Protein AF-A0A183KU69-F1 (afdb_monomer_lite)

InterPro domains:
  IPR001303 Class II aldolase/adducin N-terminal [PF00596] (60-163)
  IPR001303 Class II aldolase/adducin N-terminal [SM01007] (59-170)
  IPR036409 Class II aldolase/adducin N-terminal domain superfamily [G3DSA:3.40.225.10] (47-167)
  IPR036409 Class II aldolase/adducin N-terminal domain superfamily [SSF53639] (56-164)
  IPR051017 Aldolase class II Adducin subfamily [PTHR10672] (10-163)

Secondary structure (DSSP, 8-state):
---------HHHHHHHHHHHHH----TTGGGS------S----HHHHHTS-HHHHHHHHHHHHHHHHHHHTT---TTT-EEEEE-SS-TTEEEEPPTT--GGG--TTTPEEEETTS-EEE-TT------HHHHHHHHHHHHH-TT--EEEE---HHHHHHHTS--TT---

Organism: NCBI:txid6186

Foldseek 3Di:
DDDDDDCPDVVNVVVVVVVVVPPCVDPPVCVVDDPQQAQEPCDDPNVVVDDVQLSVVLSVVLVVLVVCVVVVQADQQPWKKWFAGPVDRQKIWMAFGPDRSSNRHSQQIFIAGLQLHTPGRGPDPGGHDNVSSVVVSVCCVVDVVDGMDTGTDDPVVVVVVPDPDVDDDD

Sequence (170 aa):
MSGNHKQGGALQQLSSLLGQTMRLENVADLKGGLPTIPINDLRGEEAAAYPREDCVLRRSLAALYRLIDMRGWTHSIYNHISARCTTNPNHFLINPFGLLYHEIQASSLVKIDANGNIVDQGSSVLGVNKAGWTLHSALHSARKDINCIIHVHLADVIAVSCLNLYSILF

Structure (mmCIF, N/CA/C/O backbone):
data_AF-A0A183KU69-F1
#
_entry.id   AF-A0A183KU69-F1
#
loop_
_atom_site.group_PDB
_atom_site.id
_atom_site.type_symbol
_atom_site.label_atom_id
_atom_site.label_alt_id
_atom_site.label_comp_id
_atom_site.label_asym_id
_atom_site.label_entity_id
_atom_site.label_seq_id
_atom_site.pdbx_PDB_ins_code
_atom_site.Cartn_x
_atom_site.Cartn_y
_atom_site.Cartn_z
_atom_site.occupancy
_atom_site.B_iso_or_equiv
_atom_site.auth_seq_id
_atom_site.auth_comp_id
_atom_site.auth_asym_id
_atom_site.auth_atom_id
_atom_site.pdbx_PDB_model_num
ATOM 1 N N . MET A 1 1 ? 72.209 10.110 14.205 1.00 39.91 1 MET A N 1
ATOM 2 C CA . MET A 1 1 ? 71.455 10.530 12.999 1.00 39.91 1 MET A CA 1
ATOM 3 C C . MET A 1 1 ? 71.075 9.245 12.281 1.00 39.91 1 MET A C 1
ATOM 5 O O . MET A 1 1 ? 71.977 8.470 12.037 1.00 39.91 1 MET A O 1
ATOM 9 N N . SER A 1 2 ? 69.840 8.845 12.013 1.00 36.38 2 SER A N 1
ATOM 10 C CA . SER A 1 2 ? 68.551 9.508 11.801 1.00 36.38 2 SER A CA 1
ATOM 11 C C . SER A 1 2 ? 67.494 8.408 12.063 1.00 36.38 2 SER A C 1
ATOM 13 O O . SER A 1 2 ? 67.747 7.254 11.736 1.00 36.38 2 SER A O 1
ATOM 15 N N . GLY A 1 3 ? 66.401 8.613 12.796 1.00 35.12 3 GLY A N 1
ATOM 16 C CA . GLY A 1 3 ? 65.279 9.446 12.367 1.00 35.12 3 GLY A CA 1
ATOM 17 C C . GLY A 1 3 ? 64.238 8.579 11.644 1.00 35.12 3 GLY A C 1
ATOM 18 O O . GLY A 1 3 ? 64.309 8.374 10.441 1.00 35.12 3 GLY A O 1
ATOM 19 N N . ASN A 1 4 ? 63.313 8.034 12.430 1.00 43.47 4 ASN A N 1
ATOM 20 C CA . ASN A 1 4 ? 62.168 7.200 12.068 1.00 43.47 4 ASN A CA 1
ATOM 21 C C . ASN A 1 4 ? 61.165 7.954 11.166 1.00 43.47 4 ASN A C 1
ATOM 23 O O . ASN A 1 4 ? 60.721 9.028 11.552 1.00 43.47 4 ASN A O 1
ATOM 27 N N . HIS A 1 5 ? 60.741 7.380 10.035 1.00 40.41 5 HIS A N 1
ATOM 28 C CA . HIS A 1 5 ? 59.493 7.768 9.357 1.00 40.41 5 HIS A CA 1
ATOM 29 C C . HIS A 1 5 ? 58.921 6.588 8.559 1.00 40.41 5 HIS A C 1
ATOM 31 O O . HIS A 1 5 ? 59.118 6.457 7.353 1.00 40.41 5 HIS A O 1
ATOM 37 N N . LYS A 1 6 ? 58.163 5.716 9.233 1.00 47.84 6 LYS A N 1
ATOM 38 C CA . LYS A 1 6 ? 57.182 4.868 8.548 1.00 47.84 6 LYS A CA 1
ATOM 39 C C . LYS A 1 6 ? 55.960 5.733 8.239 1.00 47.84 6 LYS A C 1
ATOM 41 O O . LYS A 1 6 ? 55.139 5.976 9.119 1.00 47.84 6 LYS A O 1
ATOM 46 N N . GLN A 1 7 ? 55.854 6.223 7.004 1.00 49.66 7 GLN A N 1
ATOM 47 C CA . GLN A 1 7 ? 54.590 6.736 6.475 1.00 49.66 7 GLN A CA 1
ATOM 48 C C . GLN A 1 7 ? 53.617 5.555 6.335 1.00 49.66 7 GLN A C 1
ATOM 50 O O . GLN A 1 7 ? 53.594 4.866 5.320 1.00 49.66 7 GLN A O 1
ATOM 55 N N . GLY A 1 8 ? 52.849 5.280 7.389 1.00 52.94 8 GLY A N 1
ATOM 56 C CA . GLY A 1 8 ? 51.667 4.428 7.304 1.00 52.94 8 GLY A CA 1
ATOM 57 C C . GLY A 1 8 ? 50.573 5.217 6.598 1.00 52.94 8 GLY A C 1
ATOM 58 O O . GLY A 1 8 ? 49.980 6.111 7.195 1.00 52.94 8 GLY A O 1
ATOM 59 N N . GLY A 1 9 ? 50.371 4.952 5.308 1.00 69.31 9 GLY A N 1
ATOM 60 C CA . GLY A 1 9 ? 49.400 5.674 4.489 1.00 69.31 9 GLY A CA 1
ATOM 61 C C . GLY A 1 9 ? 47.970 5.498 5.004 1.00 69.31 9 GLY A C 1
ATOM 62 O O . GLY A 1 9 ? 47.621 4.453 5.553 1.00 69.31 9 GLY A O 1
ATOM 63 N N . ALA A 1 10 ? 47.120 6.500 4.770 1.00 69.62 10 ALA A N 1
ATOM 64 C CA . ALA A 1 10 ? 45.702 6.498 5.144 1.00 69.62 10 ALA A CA 1
ATOM 65 C C . ALA A 1 10 ? 44.949 5.228 4.690 1.00 69.62 10 ALA A C 1
ATOM 67 O O . ALA A 1 10 ? 44.026 4.779 5.359 1.00 69.62 10 ALA A O 1
ATOM 68 N N . LEU A 1 11 ? 45.386 4.587 3.601 1.00 57.75 11 LEU A N 1
ATOM 69 C CA . LEU A 1 11 ? 44.856 3.305 3.123 1.00 57.75 11 LEU A CA 1
ATOM 70 C C . LEU A 1 11 ? 45.121 2.132 4.072 1.00 57.75 11 LEU A C 1
ATOM 72 O O . LEU A 1 11 ? 44.307 1.222 4.165 1.00 57.75 11 LEU A O 1
ATOM 76 N N . GLN A 1 12 ? 46.236 2.148 4.796 1.00 65.75 12 GLN A N 1
ATOM 77 C CA . GLN A 1 12 ? 46.563 1.121 5.780 1.00 65.75 12 GLN A CA 1
ATOM 78 C C . GLN A 1 12 ? 45.741 1.320 7.057 1.00 65.75 12 GLN A C 1
ATOM 80 O O . GLN A 1 12 ? 45.286 0.344 7.646 1.00 65.75 12 GLN A O 1
ATOM 85 N N . GLN A 1 13 ? 45.457 2.579 7.412 1.00 67.62 13 GLN A N 1
ATOM 86 C CA . GLN A 1 13 ? 44.505 2.917 8.471 1.00 67.62 13 GLN A CA 1
ATOM 87 C C . GLN A 1 13 ? 43.070 2.530 8.084 1.00 67.62 13 GLN A C 1
ATOM 89 O O . GLN A 1 13 ? 42.395 1.880 8.876 1.00 67.62 13 GLN A O 1
ATOM 94 N N . LEU A 1 14 ? 42.629 2.819 6.855 1.00 64.56 14 LEU A N 1
ATOM 95 C CA . LEU A 1 14 ? 41.319 2.400 6.339 1.00 64.56 14 LEU A CA 1
ATOM 96 C C . LEU A 1 14 ? 41.198 0.876 6.242 1.00 64.56 14 LEU A C 1
ATOM 98 O O . LEU A 1 14 ? 40.176 0.327 6.628 1.00 64.56 14 LEU A O 1
ATOM 102 N N . SER A 1 15 ? 42.249 0.182 5.799 1.00 63.59 15 SER A N 1
ATOM 103 C CA . SER A 1 15 ? 42.305 -1.283 5.776 1.00 63.59 15 SER A CA 1
ATOM 104 C C . SER A 1 15 ? 42.253 -1.876 7.185 1.00 63.59 15 SER A C 1
ATOM 106 O O . SER A 1 15 ? 41.549 -2.855 7.407 1.00 63.59 15 SER A O 1
ATOM 108 N N . SER A 1 16 ? 42.906 -1.255 8.174 1.00 63.41 16 SER A N 1
ATOM 109 C CA . SER A 1 16 ? 42.770 -1.672 9.575 1.00 63.41 16 SER A CA 1
ATOM 110 C C . SER A 1 16 ? 41.381 -1.383 10.155 1.00 63.41 16 SER A C 1
ATOM 112 O O . SER A 1 16 ? 40.866 -2.204 10.910 1.00 63.41 16 SER A O 1
ATOM 114 N N . LEU A 1 17 ? 40.742 -0.279 9.749 1.00 64.75 17 LEU A N 1
ATOM 115 C CA . LEU A 1 17 ? 39.378 0.077 10.150 1.00 64.75 17 LEU A CA 1
ATOM 116 C C . LEU A 1 17 ? 38.366 -0.926 9.575 1.00 64.75 17 LEU A C 1
ATOM 118 O O . LEU A 1 17 ? 37.559 -1.494 10.306 1.00 64.75 17 LEU A O 1
ATOM 122 N N . LEU A 1 18 ? 38.475 -1.210 8.274 1.00 61.56 18 LEU A N 1
ATOM 123 C CA . LEU A 1 18 ? 37.657 -2.187 7.552 1.00 61.56 18 LEU A CA 1
ATOM 124 C C . LEU A 1 18 ? 37.943 -3.622 8.016 1.00 61.56 18 LEU A C 1
ATOM 126 O O . LEU A 1 18 ? 37.029 -4.431 8.139 1.00 61.56 18 LEU A O 1
ATOM 130 N N . GLY A 1 19 ? 39.199 -3.929 8.347 1.00 49.75 19 GLY A N 1
ATOM 131 C CA . GLY A 1 19 ? 39.626 -5.213 8.898 1.00 49.75 19 GLY A CA 1
ATOM 132 C C . GLY A 1 19 ? 39.066 -5.472 10.296 1.00 49.75 19 GLY A C 1
ATOM 133 O O . GLY A 1 19 ? 38.672 -6.597 10.588 1.00 49.75 19 GLY A O 1
ATOM 134 N N . GLN A 1 20 ? 38.939 -4.437 11.134 1.00 50.72 20 GLN A N 1
ATOM 135 C CA . GLN A 1 20 ? 38.184 -4.519 12.390 1.00 50.72 20 GLN A CA 1
ATOM 136 C C . GLN A 1 20 ? 36.678 -4.677 12.151 1.00 50.72 20 GLN A C 1
ATOM 138 O O . GLN A 1 20 ? 36.015 -5.351 12.933 1.00 50.72 20 GLN A O 1
ATOM 143 N N . THR A 1 21 ? 36.145 -4.134 11.051 1.00 47.81 21 THR A N 1
ATOM 144 C CA . THR A 1 21 ? 34.727 -4.311 10.686 1.00 47.81 21 THR A CA 1
ATOM 145 C C . THR A 1 21 ? 34.424 -5.729 10.172 1.00 47.81 21 THR A C 1
ATOM 147 O O . THR A 1 21 ? 33.280 -6.166 10.216 1.00 47.81 21 THR A O 1
ATOM 150 N N . MET A 1 22 ? 35.441 -6.469 9.711 1.00 42.00 22 MET A N 1
ATOM 151 C CA . MET A 1 22 ? 35.297 -7.791 9.078 1.00 42.00 22 MET A CA 1
ATOM 152 C C . MET A 1 22 ? 35.777 -8.964 9.949 1.00 42.00 22 MET A C 1
ATOM 154 O O . MET A 1 22 ? 35.585 -10.122 9.575 1.00 42.00 22 MET A O 1
ATOM 158 N N . ARG A 1 23 ? 36.372 -8.710 11.122 1.00 42.62 23 ARG A N 1
ATOM 159 C CA . ARG A 1 23 ? 36.778 -9.760 12.072 1.00 42.62 23 ARG A CA 1
ATOM 160 C C . ARG A 1 23 ? 35.618 -10.135 13.004 1.00 42.62 23 ARG A C 1
ATOM 162 O O . ARG A 1 23 ? 35.640 -9.897 14.207 1.00 42.62 23 ARG A O 1
ATOM 169 N N . LEU A 1 24 ? 34.583 -10.730 12.416 1.00 45.16 24 LEU A N 1
ATOM 170 C CA . LEU A 1 24 ? 33.502 -11.419 13.125 1.00 45.16 24 LEU A CA 1
ATOM 171 C C . LEU A 1 24 ? 34.035 -12.742 13.697 1.00 45.16 24 LEU A C 1
ATOM 173 O O . LEU A 1 24 ? 33.795 -13.809 13.140 1.00 45.16 24 LEU A O 1
ATOM 177 N N . GLU A 1 25 ? 34.786 -12.683 14.798 1.00 41.56 25 GLU A N 1
ATOM 178 C CA . GLU A 1 25 ? 35.296 -13.896 15.461 1.00 41.56 25 GLU A CA 1
ATOM 179 C C . GLU A 1 25 ? 34.288 -14.554 16.419 1.00 41.56 25 GLU A C 1
ATOM 181 O O . GLU A 1 25 ? 34.614 -15.585 16.989 1.00 41.56 25 GLU A O 1
ATOM 186 N N . ASN A 1 26 ? 33.046 -14.064 16.556 1.00 40.62 26 ASN A N 1
ATOM 187 C CA . ASN A 1 26 ? 31.999 -14.792 17.288 1.00 40.62 26 ASN A CA 1
ATOM 188 C C . ASN A 1 26 ? 30.575 -14.440 16.825 1.00 40.62 26 ASN A C 1
ATOM 190 O O . ASN A 1 26 ? 30.003 -13.421 17.199 1.00 40.62 26 ASN A O 1
ATOM 194 N N . VAL A 1 27 ? 29.951 -15.354 16.075 1.00 48.44 27 VAL A N 1
ATOM 195 C CA . VAL A 1 27 ? 28.531 -15.291 15.659 1.00 48.44 27 VAL A CA 1
ATOM 196 C C . VAL A 1 27 ? 27.569 -15.309 16.869 1.00 48.44 27 VAL A C 1
ATOM 198 O O . VAL A 1 27 ? 26.403 -14.941 16.750 1.00 48.44 27 VAL A O 1
ATOM 201 N N . ALA A 1 28 ? 28.049 -15.699 18.055 1.00 45.59 28 ALA A N 1
ATOM 202 C CA . ALA A 1 28 ? 27.259 -15.775 19.283 1.00 45.59 28 ALA A CA 1
ATOM 203 C C . ALA A 1 28 ? 26.972 -14.410 19.947 1.00 45.59 28 ALA A C 1
ATOM 205 O O . ALA A 1 28 ? 25.933 -14.280 20.599 1.00 45.59 28 ALA A O 1
ATOM 206 N N . ASP A 1 29 ? 27.823 -13.395 19.744 1.00 43.16 29 ASP A N 1
ATOM 207 C CA . ASP A 1 29 ? 27.702 -12.075 20.397 1.00 43.16 29 ASP A CA 1
ATOM 208 C C . ASP A 1 29 ? 26.784 -11.088 19.648 1.00 43.16 29 ASP A C 1
ATOM 210 O O . ASP A 1 29 ? 26.384 -10.063 20.196 1.00 43.16 29 ASP A O 1
ATOM 214 N N . LEU A 1 30 ? 26.327 -11.432 18.436 1.00 49.03 30 LEU A N 1
ATOM 215 C CA . LEU A 1 30 ? 25.280 -10.692 17.709 1.00 49.03 30 LEU A CA 1
ATOM 216 C C . LEU A 1 30 ? 23.868 -10.875 18.305 1.00 49.03 30 LEU A C 1
ATOM 218 O O . LEU A 1 30 ? 22.896 -10.318 17.796 1.00 49.03 30 LEU A O 1
ATOM 222 N N . LYS A 1 31 ? 23.727 -11.644 19.394 1.00 41.97 31 LYS A N 1
ATOM 223 C CA . LYS A 1 31 ? 22.455 -11.822 20.117 1.00 41.97 31 LYS A CA 1
ATOM 224 C C . LYS A 1 31 ? 21.967 -10.561 20.846 1.00 41.97 31 LYS A C 1
ATOM 226 O O . LYS A 1 31 ? 20.811 -10.535 21.265 1.00 41.97 31 LYS A O 1
ATOM 231 N N . GLY A 1 32 ? 22.785 -9.512 20.951 1.00 43.59 32 GLY A N 1
ATOM 232 C CA . GLY A 1 32 ? 22.329 -8.147 21.241 1.00 43.59 32 GLY A CA 1
ATOM 233 C C . GLY A 1 32 ? 21.788 -7.498 19.967 1.00 43.59 32 GLY A C 1
ATOM 234 O O . GLY A 1 32 ? 22.491 -6.725 19.325 1.00 43.59 32 GLY A O 1
ATOM 235 N N . GLY A 1 33 ? 20.588 -7.915 19.556 1.00 51.19 33 GLY A N 1
ATOM 236 C CA . GLY A 1 33 ? 20.058 -7.704 18.208 1.00 51.19 33 GLY A CA 1
ATOM 237 C C . GLY A 1 33 ? 19.987 -6.241 17.768 1.00 51.19 33 GLY A C 1
ATOM 238 O O . GLY A 1 33 ? 19.599 -5.365 18.540 1.00 51.19 33 GLY A O 1
ATOM 239 N N . LEU A 1 34 ? 20.291 -5.993 16.487 1.00 52.69 34 LEU A N 1
ATOM 240 C CA . LEU A 1 34 ? 19.836 -4.777 15.809 1.00 52.69 34 LEU A CA 1
ATOM 241 C C . LEU A 1 34 ? 18.344 -4.561 16.124 1.00 52.69 34 LEU A C 1
ATOM 243 O O . LEU A 1 34 ? 17.602 -5.549 16.168 1.00 52.69 34 LEU A O 1
ATOM 247 N N . PRO A 1 35 ? 17.884 -3.311 16.315 1.00 67.06 35 PRO A N 1
ATOM 248 C CA . PRO A 1 35 ? 16.473 -3.036 16.546 1.00 67.06 35 PRO A CA 1
ATOM 249 C C . PRO A 1 35 ? 15.647 -3.630 15.402 1.00 67.06 35 PRO A C 1
ATOM 251 O O . PRO A 1 35 ? 15.683 -3.166 14.263 1.00 67.06 35 PRO A O 1
ATOM 254 N N . THR A 1 36 ? 14.926 -4.710 15.694 1.00 79.81 36 THR A N 1
ATOM 255 C CA . THR A 1 36 ? 14.056 -5.362 14.721 1.00 79.81 36 THR A CA 1
ATOM 256 C C . THR A 1 36 ? 12.832 -4.487 14.506 1.00 79.81 36 THR A C 1
ATOM 258 O O . THR A 1 36 ? 12.098 -4.223 15.457 1.00 79.81 36 THR A O 1
ATOM 261 N N . ILE A 1 37 ? 12.593 -4.067 13.265 1.00 90.12 37 ILE A N 1
ATOM 262 C CA . ILE A 1 37 ? 11.410 -3.288 12.891 1.00 90.12 37 ILE A CA 1
ATOM 263 C C . ILE A 1 37 ? 10.206 -4.243 12.811 1.00 90.12 37 ILE A C 1
ATOM 265 O O . ILE A 1 37 ? 10.181 -5.101 11.916 1.00 90.12 37 ILE A O 1
ATOM 269 N N . PRO A 1 38 ? 9.219 -4.146 13.724 1.00 93.88 38 PRO A N 1
ATOM 270 C CA . PRO A 1 38 ? 8.088 -5.064 13.751 1.00 93.88 38 PRO A CA 1
ATOM 271 C C . PRO A 1 38 ? 7.180 -4.867 12.533 1.00 93.88 38 PRO A C 1
ATOM 273 O O . PRO A 1 38 ? 6.766 -3.759 12.226 1.00 93.88 38 PRO A O 1
ATOM 276 N N . ILE A 1 39 ? 6.802 -5.962 11.869 1.00 95.56 39 ILE A N 1
ATOM 277 C CA . ILE A 1 39 ? 5.819 -5.919 10.770 1.00 95.56 39 ILE A CA 1
ATOM 278 C C . ILE A 1 39 ? 4.427 -5.563 11.317 1.00 95.56 39 ILE A C 1
ATOM 280 O O . ILE A 1 39 ? 3.696 -4.767 10.734 1.00 95.56 39 ILE A O 1
ATOM 284 N N . ASN A 1 40 ? 4.056 -6.181 12.444 1.00 95.19 40 ASN A N 1
ATOM 285 C CA . ASN A 1 40 ? 2.788 -5.966 13.135 1.00 95.19 40 ASN A CA 1
ATOM 286 C C . ASN A 1 40 ? 3.030 -5.262 14.473 1.00 95.19 40 ASN A C 1
ATOM 288 O O . ASN A 1 40 ? 3.280 -5.900 15.503 1.00 95.19 40 ASN A O 1
ATOM 292 N N . ASP A 1 41 ? 2.943 -3.945 14.426 1.00 94.81 41 ASP A N 1
ATOM 293 C CA . ASP A 1 41 ? 3.105 -3.028 15.547 1.00 94.81 41 ASP A CA 1
ATOM 294 C C . ASP A 1 41 ? 1.768 -2.497 16.092 1.00 94.81 41 ASP A C 1
ATOM 296 O O . ASP A 1 41 ? 1.727 -1.963 17.193 1.00 94.81 41 ASP A O 1
ATOM 300 N N . LEU A 1 42 ? 0.654 -2.741 15.390 1.00 93.31 42 LEU A N 1
ATOM 301 C CA . LEU A 1 42 ? -0.695 -2.411 15.857 1.00 93.31 42 LEU A CA 1
ATOM 302 C C . LEU A 1 42 ? -1.107 -3.298 17.041 1.00 93.31 42 LEU A C 1
ATOM 304 O O . LEU A 1 42 ? -1.562 -4.438 16.853 1.00 93.31 42 LEU A O 1
ATOM 308 N N . ARG A 1 43 ? -0.986 -2.761 18.257 1.00 87.25 43 ARG A N 1
ATOM 309 C CA . ARG A 1 43 ? -1.390 -3.368 19.538 1.00 87.25 43 ARG A CA 1
ATOM 310 C C . ARG A 1 43 ? -2.231 -2.359 20.329 1.00 87.25 43 ARG A C 1
ATOM 312 O O . ARG A 1 43 ? -2.312 -1.214 19.925 1.00 87.25 43 ARG A O 1
ATOM 319 N N . GLY A 1 44 ? -2.887 -2.798 21.406 1.00 87.75 44 GLY A N 1
ATOM 320 C CA . GLY A 1 44 ? -3.538 -1.903 22.376 1.00 87.75 44 GLY A CA 1
ATOM 321 C C . GLY A 1 44 ? -4.365 -0.764 21.763 1.00 87.75 44 GLY A C 1
ATOM 322 O O . GLY A 1 44 ? -5.287 -1.012 20.983 1.00 87.75 44 GLY A O 1
ATOM 323 N N . GLU A 1 45 ? -4.019 0.468 22.140 1.00 80.00 45 GLU A N 1
ATOM 324 C CA . GLU A 1 45 ? -4.697 1.701 21.725 1.00 80.00 45 GLU A CA 1
ATOM 325 C C . GLU A 1 45 ? -4.509 2.000 20.231 1.00 80.00 45 GLU A C 1
ATOM 327 O O . GLU A 1 45 ? -5.464 2.396 19.563 1.00 80.00 45 GLU A O 1
ATOM 332 N N . GLU A 1 46 ? -3.332 1.725 19.659 1.00 81.19 46 GLU A N 1
ATOM 333 C CA . GLU A 1 46 ? -3.061 1.935 18.232 1.00 81.19 46 GLU A CA 1
ATOM 334 C C . GLU A 1 46 ? -3.922 1.028 17.349 1.00 81.19 46 GLU A C 1
ATOM 336 O O . GLU A 1 46 ? -4.395 1.433 16.289 1.00 81.19 46 GLU A O 1
ATOM 341 N N . ALA A 1 47 ? -4.161 -0.212 17.785 1.00 83.69 47 ALA A N 1
ATOM 342 C CA . ALA A 1 47 ? -5.091 -1.106 17.102 1.00 83.69 47 ALA A CA 1
ATOM 343 C C . ALA A 1 47 ? -6.553 -0.661 17.276 1.00 83.69 47 ALA A C 1
ATOM 345 O O . ALA A 1 47 ? -7.356 -0.856 16.366 1.00 83.69 47 ALA A O 1
ATOM 346 N N . ALA A 1 48 ? -6.902 -0.068 18.422 1.00 88.12 48 ALA A N 1
ATOM 347 C CA . ALA A 1 48 ? -8.248 0.441 18.685 1.00 88.12 48 ALA A CA 1
ATOM 348 C C . ALA A 1 48 ? -8.596 1.682 17.839 1.00 88.12 48 ALA A C 1
ATOM 350 O O . ALA A 1 48 ? -9.775 1.964 17.636 1.00 88.12 48 ALA A O 1
ATOM 351 N N . ALA A 1 49 ? -7.591 2.382 17.298 1.00 87.88 49 ALA A N 1
ATOM 352 C CA . ALA A 1 49 ? -7.776 3.523 16.401 1.00 87.88 49 ALA A CA 1
ATOM 353 C C . ALA A 1 49 ? -8.365 3.148 15.026 1.00 87.88 49 ALA A C 1
ATOM 355 O O . ALA A 1 49 ? -8.831 4.025 14.297 1.00 87.88 49 ALA A O 1
ATOM 356 N N . TYR A 1 50 ? -8.363 1.861 14.657 1.00 91.12 50 TYR A N 1
ATOM 357 C CA . TYR A 1 50 ? -8.839 1.393 13.356 1.00 91.12 50 TYR A CA 1
ATOM 358 C C . TYR A 1 50 ? -9.946 0.341 13.488 1.00 91.12 50 TYR A C 1
ATOM 360 O O . TYR A 1 50 ? -9.911 -0.488 14.401 1.00 91.12 50 TYR A O 1
ATOM 368 N N . PRO A 1 51 ? -10.882 0.273 12.522 1.00 93.31 51 PRO A N 1
ATOM 369 C CA . PRO A 1 51 ? -11.765 -0.876 12.381 1.00 93.31 51 PRO A CA 1
ATOM 370 C C . PRO A 1 51 ? -10.971 -2.184 12.293 1.00 93.31 51 PRO A C 1
ATOM 372 O O . PRO A 1 51 ? -9.846 -2.227 11.783 1.00 93.31 51 PRO A O 1
ATOM 375 N N . ARG A 1 52 ? -11.561 -3.281 12.774 1.00 94.06 52 ARG A N 1
ATOM 376 C CA . ARG A 1 52 ? -10.875 -4.579 12.859 1.00 94.06 52 ARG A CA 1
ATOM 377 C C . ARG A 1 52 ? -10.378 -5.047 11.491 1.00 94.06 52 ARG A C 1
ATOM 379 O O . ARG A 1 52 ? -9.258 -5.538 11.375 1.00 94.06 52 ARG A O 1
ATOM 386 N N . GLU A 1 53 ? -11.203 -4.894 10.468 1.00 95.12 53 GLU A N 1
ATOM 387 C CA . GLU A 1 53 ? -10.896 -5.237 9.085 1.00 95.12 53 GLU A CA 1
ATOM 388 C C . GLU A 1 53 ? -9.754 -4.389 8.499 1.00 95.12 53 GLU A C 1
ATOM 390 O O . GLU A 1 53 ? -8.874 -4.937 7.834 1.00 95.12 53 GLU A O 1
ATOM 395 N N . ASP A 1 54 ? -9.683 -3.099 8.837 1.00 95.38 54 ASP A N 1
ATOM 396 C CA . ASP A 1 54 ? -8.571 -2.225 8.454 1.00 95.38 54 ASP A CA 1
ATOM 397 C C . ASP A 1 54 ? -7.271 -2.652 9.152 1.00 95.38 54 ASP A C 1
ATOM 399 O O . ASP A 1 54 ? -6.221 -2.713 8.514 1.00 95.38 54 ASP A O 1
ATOM 403 N N . CYS A 1 55 ? -7.329 -3.015 10.439 1.00 96.31 55 CYS A N 1
ATOM 404 C CA . CYS A 1 55 ? -6.188 -3.585 11.160 1.00 96.31 55 CYS A CA 1
ATOM 405 C C . CYS A 1 55 ? -5.660 -4.859 10.486 1.00 96.31 55 CYS A C 1
ATOM 407 O O . CYS A 1 55 ? -4.449 -5.037 10.350 1.00 96.31 55 CYS A O 1
ATOM 40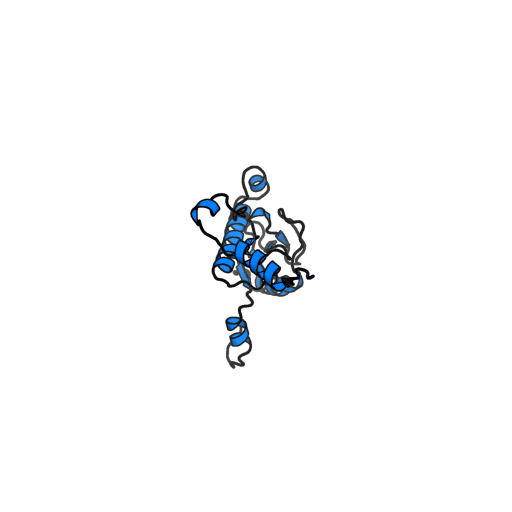9 N N . VAL A 1 56 ? -6.556 -5.766 10.082 1.00 96.62 56 VAL A N 1
ATOM 410 C CA . VAL A 1 56 ? -6.175 -6.996 9.371 1.00 96.62 56 VAL A CA 1
ATOM 411 C C . VAL A 1 56 ? -5.512 -6.650 8.041 1.00 96.62 56 VAL A C 1
ATOM 413 O O . VAL A 1 56 ? -4.424 -7.153 7.767 1.00 96.62 56 VAL A O 1
ATOM 416 N N . LEU A 1 57 ? -6.102 -5.741 7.261 1.00 97.94 57 LEU A N 1
ATOM 417 C CA . LEU A 1 57 ? -5.556 -5.334 5.970 1.00 97.94 57 LEU A CA 1
ATOM 418 C C . LEU A 1 57 ? -4.178 -4.670 6.105 1.00 97.94 57 LEU A C 1
ATOM 420 O O . LEU A 1 57 ? -3.259 -5.032 5.374 1.00 97.94 57 LEU A O 1
ATOM 424 N N . ARG A 1 58 ? -4.004 -3.763 7.076 1.00 98.12 58 ARG A N 1
ATOM 425 C CA . ARG A 1 58 ? -2.719 -3.116 7.392 1.00 98.12 58 ARG A CA 1
ATOM 426 C C . ARG A 1 58 ? -1.634 -4.148 7.716 1.00 98.12 58 ARG A C 1
ATOM 428 O O . ARG A 1 58 ? -0.535 -4.084 7.173 1.00 98.12 58 ARG A O 1
ATOM 435 N N . ARG A 1 59 ? -1.952 -5.146 8.548 1.00 97.88 59 ARG A N 1
ATOM 436 C CA . ARG A 1 59 ? -1.023 -6.234 8.909 1.00 97.88 59 ARG A CA 1
ATOM 437 C C . ARG A 1 59 ? -0.660 -7.109 7.712 1.00 97.88 59 ARG A C 1
ATOM 439 O O . ARG A 1 59 ? 0.517 -7.396 7.505 1.00 97.88 59 ARG A O 1
ATOM 446 N N . SER A 1 60 ? -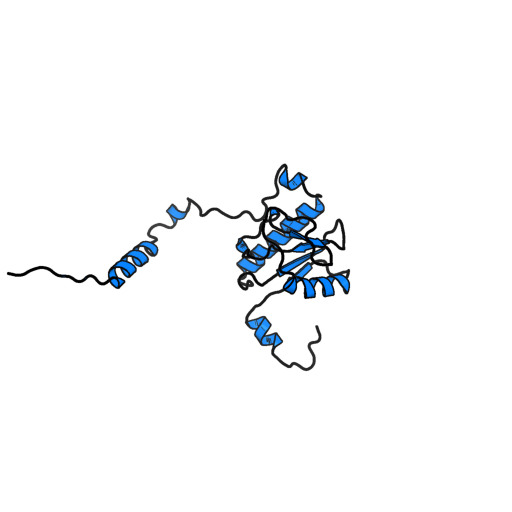1.653 -7.520 6.925 1.00 98.19 60 SER A N 1
ATOM 447 C CA . SER A 1 60 ? -1.441 -8.342 5.730 1.00 98.19 60 SER A CA 1
ATOM 448 C C . SER A 1 60 ? -0.610 -7.611 4.679 1.00 98.19 60 SER A C 1
ATOM 450 O O . SER A 1 60 ? 0.304 -8.199 4.105 1.00 98.19 60 SER A O 1
ATOM 452 N N . LEU A 1 61 ? -0.884 -6.324 4.460 1.00 98.56 61 LEU A N 1
ATOM 453 C CA . LEU A 1 61 ? -0.146 -5.513 3.504 1.00 98.56 61 LEU A CA 1
ATOM 454 C C . LEU A 1 61 ? 1.300 -5.278 3.969 1.00 98.56 61 LEU A C 1
ATOM 456 O O . LEU A 1 61 ? 2.220 -5.491 3.186 1.00 98.56 61 LEU A O 1
ATOM 460 N N . ALA A 1 62 ? 1.531 -4.942 5.242 1.00 98.38 62 ALA A N 1
ATOM 461 C CA . ALA A 1 62 ? 2.888 -4.815 5.786 1.00 98.38 62 ALA A CA 1
ATOM 462 C C . ALA A 1 62 ? 3.690 -6.126 5.668 1.00 98.38 62 ALA A C 1
ATOM 464 O O . ALA A 1 62 ? 4.867 -6.112 5.301 1.00 98.38 62 ALA A O 1
ATOM 465 N N . ALA A 1 63 ? 3.050 -7.277 5.902 1.00 98.25 63 ALA A N 1
ATOM 466 C CA . ALA A 1 63 ? 3.677 -8.578 5.685 1.00 98.25 63 ALA A CA 1
ATOM 467 C C . ALA A 1 63 ? 4.031 -8.817 4.208 1.00 98.25 63 ALA A C 1
ATOM 469 O O . ALA A 1 63 ? 5.110 -9.332 3.920 1.00 98.25 63 ALA A O 1
ATOM 470 N N . LEU A 1 64 ? 3.171 -8.403 3.271 1.00 98.31 64 LEU A N 1
ATOM 471 C CA . LEU A 1 64 ? 3.438 -8.496 1.834 1.00 98.31 64 LEU A CA 1
ATOM 472 C C . LEU A 1 64 ? 4.655 -7.657 1.414 1.00 98.31 64 LEU A C 1
ATOM 474 O O . LEU A 1 64 ? 5.511 -8.171 0.694 1.00 98.31 64 LEU A O 1
ATOM 478 N N . TYR A 1 65 ? 4.782 -6.419 1.908 1.00 98.00 65 TYR A N 1
ATOM 479 C CA . TYR A 1 65 ? 5.988 -5.602 1.699 1.00 98.00 65 TYR A CA 1
ATOM 480 C C . TYR A 1 65 ? 7.248 -6.350 2.152 1.00 98.00 65 TYR A C 1
ATOM 482 O O . TYR A 1 65 ? 8.234 -6.417 1.415 1.00 98.00 65 TYR A O 1
ATOM 490 N N . ARG A 1 66 ? 7.190 -6.999 3.322 1.00 96.38 66 ARG A N 1
ATOM 491 C CA . ARG A 1 66 ? 8.310 -7.783 3.854 1.00 96.38 66 ARG A CA 1
ATOM 492 C C . ARG A 1 66 ? 8.642 -9.017 3.031 1.00 96.38 66 ARG A C 1
ATOM 494 O O . ARG A 1 66 ? 9.814 -9.300 2.816 1.00 96.38 66 ARG A O 1
ATOM 501 N N . LEU A 1 67 ? 7.629 -9.729 2.545 1.00 96.88 67 LEU A N 1
ATOM 502 C CA . LEU A 1 67 ? 7.829 -10.886 1.676 1.00 96.88 67 LEU A CA 1
ATOM 503 C C . LEU A 1 67 ? 8.504 -10.489 0.360 1.00 96.88 67 LEU A C 1
ATOM 505 O O . LEU A 1 67 ? 9.398 -11.197 -0.090 1.00 96.88 67 LEU A O 1
ATOM 509 N N . ILE A 1 68 ? 8.119 -9.361 -0.236 1.00 96.19 68 ILE A N 1
ATOM 510 C CA . ILE A 1 68 ? 8.727 -8.858 -1.478 1.00 96.19 68 ILE A CA 1
ATOM 511 C C . ILE A 1 68 ? 10.184 -8.443 -1.243 1.00 96.19 68 ILE A C 1
ATOM 513 O O . ILE A 1 68 ? 11.054 -8.793 -2.042 1.00 96.19 68 ILE A O 1
ATOM 517 N N . ASP A 1 69 ? 10.470 -7.773 -0.125 1.00 94.88 69 ASP A N 1
ATOM 518 C CA . ASP A 1 69 ? 11.837 -7.421 0.278 1.00 94.88 69 ASP A CA 1
ATOM 519 C C . ASP A 1 69 ? 12.723 -8.655 0.488 1.00 94.88 69 ASP A C 1
ATOM 521 O O . ASP A 1 69 ? 13.794 -8.754 -0.107 1.00 94.88 69 ASP A O 1
ATOM 525 N N . MET A 1 70 ? 12.228 -9.668 1.207 1.00 94.38 70 MET A N 1
ATOM 526 C CA . MET A 1 70 ? 12.935 -10.940 1.410 1.00 94.38 70 MET A CA 1
ATOM 527 C C . MET A 1 70 ? 13.223 -11.697 0.107 1.00 94.38 70 MET A C 1
ATOM 529 O O . MET A 1 70 ? 14.133 -12.524 0.063 1.00 94.38 70 MET A O 1
ATOM 533 N N . ARG A 1 71 ? 12.439 -11.459 -0.951 1.00 93.19 71 ARG A N 1
ATOM 534 C CA . ARG A 1 71 ? 12.659 -12.043 -2.283 1.00 93.19 71 ARG A CA 1
ATOM 535 C C . ARG A 1 71 ? 13.603 -11.214 -3.155 1.00 93.19 71 ARG A C 1
ATOM 537 O O . ARG A 1 71 ? 13.899 -11.642 -4.266 1.00 93.19 71 ARG A O 1
ATOM 544 N N . GLY A 1 72 ? 14.069 -10.058 -2.681 1.00 92.62 72 GLY A N 1
ATOM 545 C CA . GLY A 1 72 ? 14.886 -9.134 -3.467 1.00 92.62 72 GLY A CA 1
ATOM 546 C C . GLY A 1 72 ? 14.107 -8.469 -4.603 1.00 92.62 72 GLY A C 1
ATOM 547 O O . GLY A 1 72 ? 14.698 -8.046 -5.590 1.00 92.62 72 GLY A O 1
ATOM 548 N N . TRP A 1 73 ? 12.776 -8.399 -4.499 1.00 93.75 73 TRP A N 1
ATOM 549 C CA . TRP A 1 73 ? 11.896 -7.838 -5.533 1.00 93.75 73 TRP A CA 1
ATOM 550 C C . TRP A 1 73 ? 11.659 -6.331 -5.368 1.00 93.75 73 TRP A C 1
ATOM 552 O O . TRP A 1 73 ? 10.684 -5.766 -5.870 1.00 93.75 73 TRP A O 1
ATOM 562 N N . THR A 1 74 ? 12.548 -5.671 -4.634 1.00 89.50 74 THR A N 1
ATOM 563 C CA . THR A 1 74 ? 12.480 -4.252 -4.303 1.00 89.50 74 THR A CA 1
ATOM 564 C C . THR A 1 74 ? 13.381 -3.436 -5.218 1.00 89.50 74 THR A C 1
ATOM 566 O O . THR A 1 74 ? 14.412 -3.902 -5.695 1.00 89.50 74 THR A O 1
ATOM 569 N N . HIS A 1 75 ? 12.984 -2.192 -5.469 1.00 87.44 75 HIS A N 1
ATOM 570 C CA . HIS A 1 75 ? 13.789 -1.224 -6.203 1.00 87.44 75 HIS A CA 1
ATOM 571 C C . HIS A 1 75 ? 13.785 0.103 -5.448 1.00 87.44 75 HIS A C 1
ATOM 573 O O . HIS A 1 75 ? 12.953 0.981 -5.696 1.00 87.44 75 HIS A O 1
ATOM 579 N N . SER A 1 76 ? 14.707 0.226 -4.488 1.00 91.00 76 SER A N 1
ATOM 580 C CA . SER A 1 76 ? 14.807 1.401 -3.616 1.00 91.00 76 SER A CA 1
ATOM 581 C C . SER A 1 76 ? 13.420 1.787 -3.054 1.00 91.00 76 SER A C 1
ATOM 583 O O . SER A 1 76 ? 12.663 0.916 -2.622 1.00 91.00 76 SER A O 1
ATOM 585 N N . ILE A 1 77 ? 13.067 3.071 -3.094 1.00 94.00 77 ILE A N 1
ATOM 586 C CA . ILE A 1 77 ? 11.817 3.644 -2.573 1.00 94.00 77 ILE A CA 1
ATOM 587 C C . ILE A 1 77 ? 10.708 3.817 -3.632 1.00 94.00 77 ILE A C 1
ATOM 589 O O . ILE A 1 77 ? 9.691 4.453 -3.353 1.00 94.00 77 ILE A O 1
ATOM 593 N N . TYR A 1 78 ? 10.900 3.324 -4.863 1.00 92.12 78 TYR A N 1
ATOM 594 C CA . TYR A 1 78 ? 10.028 3.663 -6.003 1.00 92.12 78 TYR A CA 1
ATOM 595 C C . TYR A 1 78 ? 8.913 2.645 -6.280 1.00 92.12 78 TYR A C 1
ATOM 597 O O . TYR A 1 78 ? 7.883 3.002 -6.864 1.00 92.12 78 TYR A O 1
ATOM 605 N N . ASN A 1 79 ? 9.067 1.403 -5.817 1.00 92.38 79 ASN A N 1
ATOM 606 C CA . ASN A 1 79 ? 7.993 0.414 -5.888 1.00 92.38 79 ASN A CA 1
ATOM 607 C C . ASN A 1 79 ? 6.83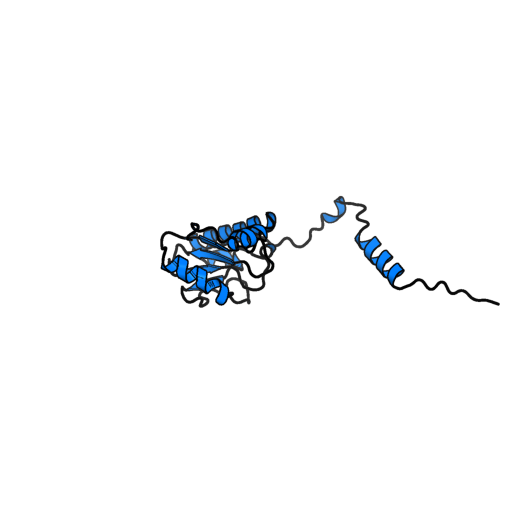8 0.804 -4.955 1.00 92.38 79 ASN A C 1
ATOM 609 O O . ASN A 1 79 ? 7.042 1.381 -3.886 1.00 92.38 79 ASN A O 1
ATOM 613 N N . HIS A 1 80 ? 5.617 0.407 -5.303 1.00 95.19 80 HIS A N 1
ATOM 614 C CA . HIS A 1 80 ? 4.434 0.659 -4.484 1.00 95.19 80 HIS A CA 1
ATOM 615 C C . HIS A 1 80 ? 3.404 -0.465 -4.627 1.00 95.19 80 HIS A C 1
ATOM 617 O O . HIS A 1 80 ? 3.305 -1.137 -5.655 1.00 95.19 80 HIS A O 1
ATOM 623 N N . ILE A 1 81 ? 2.652 -0.685 -3.551 1.00 98.00 81 ILE A N 1
ATOM 624 C CA . ILE A 1 81 ? 1.585 -1.680 -3.462 1.00 98.00 81 ILE A CA 1
ATOM 625 C C . ILE A 1 81 ? 0.370 -0.963 -2.901 1.00 98.00 81 ILE A C 1
ATOM 627 O O . ILE A 1 81 ? 0.488 -0.247 -1.909 1.00 98.00 81 ILE A O 1
ATOM 631 N N . SER A 1 82 ? -0.793 -1.144 -3.515 1.00 98.44 82 SER A N 1
ATOM 632 C CA . SER A 1 82 ? -2.037 -0.616 -2.959 1.00 98.44 82 SER A CA 1
ATOM 633 C C . SER A 1 82 ? -3.009 -1.725 -2.632 1.00 98.44 82 SER A C 1
ATOM 635 O O . SER A 1 82 ? -3.134 -2.679 -3.397 1.00 98.44 82 SER A O 1
ATOM 637 N N . ALA A 1 83 ? -3.730 -1.573 -1.525 1.00 98.56 83 ALA A N 1
ATOM 638 C CA . ALA A 1 83 ? -4.820 -2.462 -1.153 1.00 98.56 83 ALA A CA 1
ATOM 639 C C . ALA A 1 83 ? -6.102 -1.669 -0.889 1.00 98.56 83 ALA A C 1
ATOM 641 O O . ALA A 1 83 ? -6.093 -0.707 -0.125 1.00 98.56 83 ALA A O 1
ATOM 642 N N . ARG A 1 84 ? -7.213 -2.074 -1.504 1.00 98.44 84 ARG A N 1
ATOM 643 C CA . ARG A 1 84 ? -8.535 -1.471 -1.313 1.00 98.44 84 ARG A CA 1
ATOM 644 C C . ARG A 1 84 ? -9.049 -1.772 0.094 1.00 98.44 84 ARG A C 1
ATOM 646 O O . ARG A 1 84 ? -9.072 -2.930 0.509 1.00 98.44 84 ARG A O 1
ATOM 653 N N . CYS A 1 85 ? -9.492 -0.743 0.807 1.00 97.44 85 CYS A N 1
ATOM 654 C CA . CYS A 1 85 ? -10.125 -0.899 2.110 1.00 97.44 85 CYS A CA 1
ATOM 655 C C . CYS A 1 85 ? -11.464 -1.637 1.973 1.00 97.44 85 CYS A C 1
ATOM 657 O O . CYS A 1 85 ? -12.257 -1.373 1.070 1.00 97.44 85 CYS A O 1
ATOM 659 N N . THR A 1 86 ? -11.736 -2.544 2.907 1.00 92.75 86 THR A N 1
ATOM 660 C CA . THR A 1 86 ? -13.006 -3.283 2.978 1.00 92.75 86 THR A CA 1
ATOM 661 C C . THR A 1 86 ? -14.139 -2.424 3.535 1.00 92.75 86 THR A C 1
ATOM 663 O O . THR A 1 86 ? -15.289 -2.606 3.150 1.00 92.75 86 THR A O 1
ATOM 666 N N . THR A 1 87 ? -13.814 -1.470 4.412 1.00 92.12 87 THR A N 1
ATOM 667 C CA . THR A 1 87 ? -14.756 -0.517 5.023 1.00 92.12 87 THR A CA 1
ATOM 668 C C . THR A 1 87 ? -15.280 0.522 4.042 1.00 92.12 87 THR A C 1
ATOM 670 O O . THR A 1 87 ? -16.435 0.934 4.123 1.00 92.12 87 THR A O 1
ATOM 673 N N . ASN A 1 88 ? -14.435 0.951 3.105 1.00 95.31 88 ASN A N 1
ATOM 674 C CA . ASN A 1 88 ? -14.792 1.891 2.054 1.00 95.31 88 ASN A CA 1
ATOM 675 C C . ASN A 1 88 ? -14.045 1.522 0.762 1.00 95.31 88 ASN A C 1
ATOM 677 O O . ASN A 1 88 ? -12.825 1.695 0.701 1.00 95.31 88 ASN A O 1
ATOM 681 N N . PRO A 1 89 ? -14.751 1.084 -0.297 1.00 94.56 89 PRO A N 1
ATOM 682 C CA . PRO A 1 89 ? -14.122 0.624 -1.533 1.00 94.56 89 PRO A CA 1
ATOM 683 C C . PRO A 1 89 ? -13.434 1.738 -2.338 1.00 94.56 89 PRO A C 1
ATOM 685 O O . PRO A 1 89 ? -12.743 1.432 -3.310 1.00 94.56 89 PRO A O 1
ATOM 688 N N . ASN A 1 90 ? -13.612 3.009 -1.966 1.00 96.38 90 ASN A N 1
ATOM 689 C CA . ASN A 1 90 ? -12.927 4.157 -2.565 1.00 96.38 90 ASN A CA 1
ATOM 690 C C . ASN A 1 90 ? -11.713 4.627 -1.746 1.00 96.38 90 ASN A C 1
ATOM 692 O O . ASN A 1 90 ? -11.097 5.629 -2.111 1.00 96.38 90 ASN A O 1
ATOM 696 N N . HIS A 1 91 ? -11.382 3.934 -0.653 1.00 98.00 91 HIS A N 1
ATOM 697 C CA . HIS A 1 91 ? -10.169 4.162 0.124 1.00 98.00 91 HIS A CA 1
ATOM 698 C C . HIS A 1 91 ? -9.163 3.034 -0.097 1.00 98.00 91 HIS A C 1
ATOM 700 O O . HIS A 1 91 ? -9.532 1.880 -0.335 1.00 98.00 91 HIS A O 1
ATOM 706 N N . PHE A 1 92 ? -7.882 3.375 -0.000 1.00 98.62 92 PHE A N 1
ATOM 707 C CA . PHE A 1 92 ? -6.782 2.465 -0.287 1.00 98.62 92 PHE A CA 1
ATOM 708 C C . PHE A 1 92 ? -5.652 2.653 0.716 1.00 98.62 92 PHE A C 1
ATOM 710 O O . PHE A 1 92 ? -5.349 3.778 1.099 1.00 98.62 92 PHE A O 1
ATOM 717 N N . LEU A 1 93 ? -5.010 1.560 1.115 1.00 98.50 93 LEU A N 1
ATOM 718 C CA . LEU A 1 93 ? -3.747 1.582 1.844 1.00 98.50 93 LEU A CA 1
ATOM 719 C C . LEU A 1 93 ? -2.583 1.518 0.861 1.00 98.50 93 LEU A C 1
ATOM 721 O O . LEU A 1 93 ? -2.630 0.729 -0.081 1.00 98.50 93 LEU A O 1
ATOM 725 N N . ILE A 1 94 ? -1.542 2.308 1.107 1.00 98.44 94 ILE A N 1
ATOM 726 C CA . ILE A 1 94 ? -0.301 2.352 0.324 1.00 98.44 94 ILE A CA 1
ATOM 727 C C . ILE A 1 94 ? 0.885 2.675 1.245 1.00 98.44 94 ILE A C 1
ATOM 729 O O . ILE A 1 94 ? 0.703 3.235 2.331 1.00 98.44 94 ILE A O 1
ATOM 733 N N . ASN A 1 95 ? 2.109 2.321 0.844 1.00 97.94 95 ASN A N 1
ATOM 734 C CA . ASN A 1 95 ? 3.294 2.712 1.604 1.00 97.94 95 ASN A CA 1
ATOM 735 C C . ASN A 1 95 ? 3.508 4.234 1.607 1.00 97.94 95 ASN A C 1
ATOM 737 O O . ASN A 1 95 ? 3.304 4.889 0.580 1.00 97.94 95 ASN A O 1
ATOM 741 N N . PRO A 1 96 ? 4.011 4.789 2.722 1.00 97.69 96 PRO A N 1
ATOM 742 C CA . PRO A 1 96 ? 4.589 6.123 2.725 1.00 97.69 96 PRO A CA 1
ATOM 743 C C . PRO A 1 96 ? 5.784 6.187 1.765 1.00 97.69 96 PRO A C 1
ATOM 745 O O . PRO A 1 96 ? 6.578 5.245 1.650 1.00 97.69 96 PRO A O 1
ATOM 748 N N . PHE A 1 97 ? 5.922 7.308 1.066 1.00 97.44 97 PHE A N 1
ATOM 749 C CA . PHE A 1 97 ? 7.003 7.530 0.118 1.00 97.44 97 PHE A CA 1
ATOM 750 C C . PHE A 1 97 ? 8.274 7.977 0.839 1.00 97.44 97 PHE A C 1
ATOM 752 O O . PHE A 1 97 ? 8.287 9.013 1.500 1.00 97.44 97 PHE A O 1
ATOM 759 N N . GLY A 1 98 ? 9.338 7.185 0.695 1.00 95.94 98 GLY A N 1
ATOM 760 C CA . GLY A 1 98 ? 10.631 7.402 1.350 1.00 95.94 98 GLY A CA 1
ATOM 761 C C . GLY A 1 98 ? 11.080 6.242 2.237 1.00 95.94 98 GLY A C 1
ATOM 762 O O . GLY A 1 98 ? 12.265 6.162 2.536 1.00 95.94 98 GLY A O 1
ATOM 763 N N . LEU A 1 99 ? 10.174 5.328 2.604 1.00 96.31 99 LEU A N 1
ATOM 764 C CA . LEU A 1 99 ? 10.538 4.098 3.311 1.00 96.31 99 LEU A CA 1
ATOM 765 C C . LEU A 1 99 ? 10.910 2.980 2.336 1.00 96.31 99 LEU A C 1
ATOM 767 O O . LEU A 1 99 ? 10.253 2.782 1.308 1.00 96.31 99 LEU A O 1
ATOM 771 N N . LEU A 1 100 ? 11.929 2.209 2.701 1.00 96.56 100 LEU A N 1
ATOM 772 C CA . LEU A 1 100 ? 12.229 0.920 2.090 1.00 96.56 100 LEU A CA 1
ATOM 773 C C . LEU A 1 100 ? 11.199 -0.121 2.542 1.00 96.56 100 LEU A C 1
ATOM 775 O O . LEU A 1 100 ? 10.570 -0.007 3.595 1.00 96.56 100 LEU A O 1
ATOM 779 N N . TYR A 1 101 ? 11.026 -1.188 1.761 1.00 96.31 101 TYR A N 1
ATOM 780 C CA . TYR A 1 101 ? 10.016 -2.214 2.060 1.00 96.31 101 TYR A CA 1
ATOM 781 C C . TYR A 1 101 ? 10.286 -2.937 3.389 1.00 96.31 101 TYR A C 1
ATOM 783 O O . TYR A 1 101 ? 9.345 -3.349 4.069 1.00 96.31 101 TYR A O 1
ATOM 791 N N . HIS A 1 102 ? 11.553 -3.032 3.805 1.00 95.19 102 HIS A N 1
ATOM 792 C CA . HIS A 1 102 ? 11.934 -3.543 5.121 1.00 95.19 102 HIS A CA 1
ATOM 793 C C . HIS A 1 102 ? 11.670 -2.587 6.292 1.00 95.19 102 HIS A C 1
ATOM 795 O O . HIS A 1 102 ? 11.902 -2.955 7.440 1.00 95.19 102 HIS A O 1
ATOM 801 N N . GLU A 1 103 ? 11.197 -1.375 6.043 1.00 96.06 103 GLU A N 1
ATOM 802 C CA . GLU A 1 103 ? 10.852 -0.402 7.085 1.00 96.06 103 GLU A CA 1
ATOM 803 C C . GLU A 1 103 ? 9.334 -0.283 7.267 1.00 96.06 103 GLU A C 1
ATOM 805 O O . GLU A 1 103 ? 8.865 0.338 8.221 1.00 96.06 103 GLU A O 1
ATOM 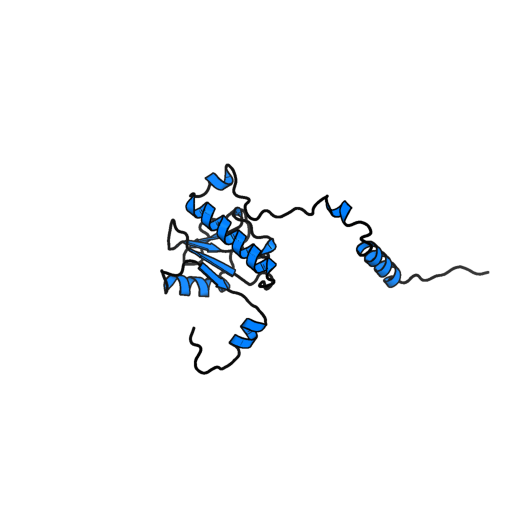810 N N . ILE A 1 104 ? 8.549 -0.901 6.377 1.00 97.62 104 ILE A N 1
ATOM 811 C CA . ILE A 1 104 ? 7.088 -0.864 6.436 1.00 97.62 104 ILE A CA 1
ATOM 812 C C . ILE A 1 104 ? 6.577 -1.656 7.645 1.00 97.62 104 ILE A C 1
ATOM 814 O O . ILE A 1 104 ? 6.930 -2.820 7.853 1.00 97.62 104 ILE A O 1
ATOM 818 N N . GLN A 1 105 ? 5.696 -1.011 8.408 1.00 97.69 105 GLN A N 1
ATOM 819 C CA . GLN A 1 105 ? 4.957 -1.564 9.539 1.00 97.69 105 GLN A CA 1
ATOM 820 C C . GLN A 1 105 ? 3.457 -1.389 9.276 1.00 97.69 105 GLN A C 1
ATOM 822 O O . GLN A 1 105 ? 3.049 -0.576 8.444 1.00 97.69 105 GLN A O 1
ATOM 827 N N . ALA A 1 106 ? 2.610 -2.129 9.985 1.00 98.00 106 ALA A N 1
ATOM 828 C CA . ALA A 1 106 ? 1.162 -2.025 9.823 1.00 98.00 106 ALA A CA 1
ATOM 829 C C . ALA A 1 106 ? 0.637 -0.609 10.147 1.00 98.00 106 ALA A C 1
ATOM 831 O O . ALA A 1 106 ? -0.248 -0.103 9.445 1.00 98.00 106 ALA A O 1
ATOM 832 N N . SER A 1 107 ? 1.193 0.053 11.167 1.00 97.25 107 SER A N 1
ATOM 833 C CA . SER A 1 107 ? 0.820 1.431 11.504 1.00 97.25 107 SER A CA 1
ATOM 834 C C . SER A 1 107 ? 1.333 2.465 10.499 1.00 97.25 107 SER A C 1
ATOM 836 O O . SER A 1 107 ? 0.672 3.482 10.308 1.00 97.25 107 SER A O 1
ATOM 838 N N . SER A 1 108 ? 2.469 2.224 9.829 1.00 97.50 108 SER A N 1
ATOM 839 C CA . SER A 1 108 ? 3.099 3.232 8.963 1.00 97.50 108 SER A CA 1
ATOM 840 C C . SER A 1 108 ? 2.422 3.386 7.603 1.00 97.50 108 SER A C 1
ATOM 842 O O . SER A 1 108 ? 2.656 4.378 6.917 1.00 97.50 108 SER A O 1
ATOM 844 N N . LEU A 1 109 ? 1.567 2.433 7.218 1.00 98.25 109 LEU A N 1
ATOM 845 C CA . LEU A 1 109 ? 0.764 2.508 6.000 1.00 98.25 109 LEU A CA 1
ATOM 846 C C . LEU A 1 109 ? -0.153 3.737 6.010 1.00 98.25 109 LEU A C 1
ATOM 848 O O . LEU A 1 109 ? -0.823 4.029 7.003 1.00 98.25 109 LEU A O 1
ATOM 852 N N . VAL A 1 110 ? -0.237 4.404 4.864 1.00 98.19 110 VAL A N 1
ATOM 853 C CA . VAL A 1 110 ? -1.071 5.590 4.670 1.00 98.19 110 VAL A CA 1
ATOM 854 C C . VAL A 1 110 ? -2.364 5.173 3.983 1.00 98.19 110 VAL A C 1
ATOM 856 O O . VAL A 1 110 ? -2.344 4.388 3.033 1.00 98.19 110 VAL A O 1
ATOM 859 N N . LYS A 1 111 ? -3.494 5.699 4.453 1.00 98.12 111 LYS A N 1
ATOM 860 C CA . LYS A 1 111 ? -4.797 5.544 3.808 1.00 98.12 111 LYS A CA 1
ATOM 861 C C . LYS A 1 111 ? -5.098 6.769 2.959 1.00 98.12 111 LYS A C 1
ATOM 863 O O . LYS A 1 111 ? -5.065 7.896 3.454 1.00 98.12 111 LYS A O 1
ATOM 868 N N . ILE A 1 112 ? -5.445 6.541 1.701 1.00 98.38 112 ILE A N 1
ATOM 869 C CA . ILE A 1 112 ? -5.759 7.585 0.728 1.00 98.38 112 ILE A CA 1
ATOM 870 C C . ILE A 1 112 ? -7.128 7.373 0.087 1.00 98.38 112 ILE A C 1
ATOM 872 O O . ILE A 1 112 ? -7.635 6.250 0.041 1.00 98.38 112 ILE A O 1
ATOM 876 N N . ASP A 1 113 ? -7.718 8.453 -0.418 1.00 97.81 113 ASP A N 1
ATOM 877 C CA . ASP A 1 113 ? -8.892 8.398 -1.287 1.00 97.81 113 ASP A CA 1
ATOM 878 C C . ASP A 1 113 ? -8.504 8.083 -2.748 1.00 97.81 113 ASP A C 1
ATOM 880 O O . ASP A 1 113 ? -7.327 7.991 -3.110 1.00 97.81 113 ASP A O 1
ATOM 884 N N . ALA A 1 114 ? -9.504 7.937 -3.621 1.00 96.25 114 ALA A N 1
ATOM 885 C CA . ALA A 1 114 ? -9.294 7.676 -5.047 1.00 96.25 114 ALA A CA 1
ATOM 886 C C . ALA A 1 114 ? -8.455 8.757 -5.765 1.00 96.25 114 ALA A C 1
ATOM 888 O O . ALA A 1 114 ? -7.782 8.452 -6.751 1.00 96.25 114 ALA A O 1
ATOM 889 N N . ASN A 1 115 ? -8.442 9.991 -5.255 1.00 96.25 115 ASN A N 1
ATOM 890 C CA . ASN A 1 115 ? -7.680 11.113 -5.806 1.00 96.25 115 ASN A CA 1
ATOM 891 C C . ASN A 1 115 ? -6.248 11.189 -5.244 1.00 96.25 115 ASN A C 1
ATOM 893 O O . ASN A 1 115 ? -5.467 12.050 -5.651 1.00 96.25 115 ASN A O 1
ATOM 897 N N . GLY A 1 116 ? -5.881 10.297 -4.318 1.00 96.38 116 GLY A N 1
ATOM 898 C CA . GLY A 1 116 ? -4.575 10.293 -3.665 1.00 96.38 116 GLY A CA 1
ATOM 899 C C . GLY A 1 116 ? -4.438 11.334 -2.554 1.00 96.38 116 GLY A C 1
ATOM 900 O O . GLY A 1 116 ? -3.313 11.700 -2.199 1.00 96.38 116 GLY A O 1
ATOM 901 N N . ASN A 1 117 ? -5.552 11.837 -2.017 1.00 97.75 117 ASN A N 1
ATOM 902 C CA . ASN A 1 117 ? -5.537 12.648 -0.805 1.00 97.75 117 ASN A CA 1
ATOM 903 C C . ASN A 1 117 ? -5.440 11.737 0.413 1.00 97.75 117 ASN A C 1
ATOM 905 O O . ASN A 1 117 ? -6.076 10.686 0.462 1.00 97.75 117 ASN A O 1
ATOM 909 N N . ILE A 1 118 ? -4.661 12.155 1.406 1.00 98.12 118 ILE A N 1
ATOM 910 C CA . ILE A 1 118 ? -4.490 11.402 2.646 1.00 98.12 118 ILE A CA 1
ATOM 911 C C . ILE A 1 118 ? -5.761 11.533 3.482 1.00 98.12 118 ILE A C 1
ATOM 913 O O . ILE A 1 118 ? -6.165 12.634 3.846 1.00 98.12 118 ILE A O 1
ATOM 917 N N . VAL A 1 119 ? -6.380 10.390 3.768 1.00 97.44 119 VAL A N 1
ATOM 918 C CA . VAL A 1 119 ? -7.532 10.255 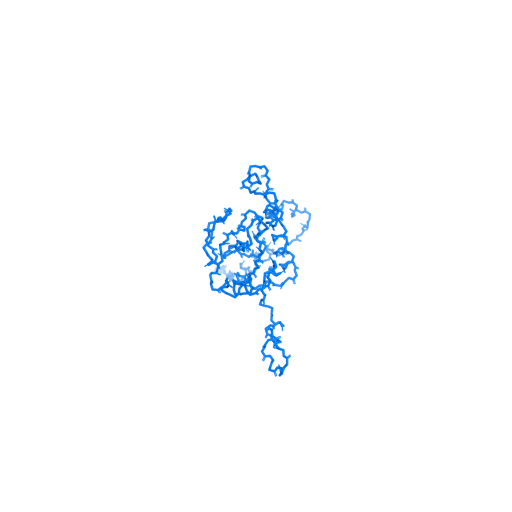4.669 1.00 97.44 119 VAL A CA 1
ATOM 919 C C . VAL A 1 119 ? -7.051 9.946 6.083 1.00 97.44 119 VAL A C 1
ATOM 921 O O . VAL A 1 119 ? -7.635 10.411 7.056 1.00 97.44 119 VAL A O 1
ATOM 924 N N . ASP A 1 120 ? -5.987 9.152 6.196 1.00 96.75 120 ASP A N 1
ATOM 925 C CA . ASP A 1 120 ? -5.371 8.778 7.463 1.00 96.75 120 ASP A CA 1
ATOM 926 C C . ASP A 1 120 ? -3.875 8.528 7.236 1.00 96.75 120 ASP A C 1
ATOM 928 O O . ASP A 1 120 ? -3.468 7.756 6.366 1.00 96.75 120 ASP A O 1
ATOM 932 N N . GLN A 1 121 ? -3.069 9.252 8.006 1.00 96.31 121 GLN A N 1
ATOM 933 C CA . GLN A 1 121 ? -1.623 9.385 7.860 1.00 96.31 121 GLN A CA 1
ATOM 934 C C . GLN A 1 121 ? -0.852 8.172 8.423 1.00 96.31 121 GLN A C 1
ATOM 936 O O . GLN A 1 121 ? 0.346 8.030 8.177 1.00 96.31 121 GLN A O 1
ATOM 941 N N . GLY A 1 122 ? -1.526 7.275 9.153 1.00 95.69 122 GLY A N 1
ATOM 942 C CA . GLY A 1 122 ? -0.856 6.236 9.928 1.00 95.69 122 GLY A CA 1
ATOM 943 C C . GLY A 1 122 ? 0.088 6.839 10.975 1.00 95.69 122 GLY A C 1
ATOM 944 O O . GLY A 1 122 ? -0.125 7.948 11.462 1.00 95.69 122 GLY A O 1
ATOM 945 N N . SER A 1 123 ? 1.158 6.118 11.303 1.00 95.06 123 SER A N 1
ATOM 946 C CA . SER A 1 123 ? 2.237 6.598 12.182 1.00 95.06 123 SER A CA 1
ATOM 947 C C . SER A 1 123 ? 3.348 7.357 11.443 1.00 95.06 123 SER A C 1
ATOM 949 O O . SER A 1 123 ? 4.239 7.922 12.076 1.00 95.06 123 SER A O 1
ATOM 951 N N . SER A 1 124 ? 3.333 7.365 10.106 1.00 92.44 124 SER A N 1
ATOM 952 C CA . SER A 1 124 ? 4.379 7.997 9.300 1.00 92.44 124 SER A CA 1
ATOM 953 C C . SER A 1 124 ? 4.104 9.482 9.097 1.00 92.44 124 SER A C 1
ATOM 955 O O . SER A 1 124 ? 2.990 9.857 8.775 1.00 92.44 124 SER A O 1
ATOM 957 N N . VAL A 1 125 ? 5.126 10.335 9.164 1.00 94.12 125 VAL A N 1
ATOM 958 C CA . VAL A 1 125 ? 5.016 11.757 8.771 1.00 94.12 125 VAL A CA 1
ATOM 959 C C . VAL A 1 125 ? 5.178 11.981 7.261 1.00 94.12 125 VAL A C 1
ATOM 961 O O . VAL A 1 125 ? 5.131 13.114 6.786 1.00 94.12 125 VAL A O 1
ATOM 964 N N . LEU A 1 126 ? 5.427 10.914 6.501 1.00 96.50 126 LEU A N 1
ATOM 965 C CA . LEU A 1 126 ? 5.724 10.979 5.074 1.00 96.50 126 LEU A CA 1
ATOM 966 C C . LEU A 1 126 ? 4.442 10.945 4.236 1.00 96.50 126 LEU A C 1
ATOM 968 O O . LEU A 1 126 ? 3.465 10.280 4.573 1.00 96.50 126 LEU A O 1
ATOM 972 N N . GLY A 1 127 ? 4.461 11.636 3.099 1.00 96.06 127 GLY A N 1
ATOM 973 C CA . GLY A 1 127 ? 3.367 11.592 2.130 1.00 96.06 127 GLY A CA 1
ATOM 974 C C . GLY A 1 127 ? 3.354 10.311 1.291 1.00 96.06 127 GLY A C 1
ATOM 975 O O . GLY A 1 127 ? 4.078 9.354 1.551 1.00 96.06 127 GLY A O 1
ATOM 976 N N . VAL A 1 128 ? 2.556 10.318 0.225 1.00 96.94 128 VAL A N 1
ATOM 977 C CA . VAL A 1 128 ? 2.496 9.237 -0.771 1.00 96.94 128 VAL A CA 1
ATOM 978 C C . VAL A 1 128 ? 3.075 9.693 -2.107 1.00 96.94 128 VAL A C 1
ATOM 980 O O . VAL A 1 128 ? 3.022 10.876 -2.454 1.00 96.94 128 VAL A O 1
ATOM 983 N N . ASN A 1 129 ? 3.589 8.754 -2.901 1.00 96.19 129 ASN A N 1
ATOM 984 C CA . ASN A 1 129 ? 4.020 9.042 -4.266 1.00 96.19 129 ASN A CA 1
ATOM 985 C C . ASN A 1 129 ? 2.790 9.188 -5.178 1.00 96.19 129 ASN A C 1
ATOM 987 O O . ASN A 1 129 ? 2.285 8.203 -5.717 1.00 96.19 129 ASN A O 1
ATOM 991 N N . LYS A 1 130 ? 2.309 10.424 -5.366 1.00 94.12 130 LYS A N 1
ATOM 992 C CA . LYS A 1 130 ? 1.126 10.711 -6.201 1.00 94.12 130 LYS A CA 1
ATOM 993 C C . LYS A 1 130 ? 1.307 10.309 -7.670 1.00 94.12 130 LYS A C 1
ATOM 995 O O . LYS A 1 130 ? 0.344 9.888 -8.308 1.00 94.12 130 LYS A O 1
ATOM 1000 N N . ALA A 1 131 ? 2.529 10.399 -8.198 1.00 92.75 131 ALA A N 1
ATOM 1001 C CA . ALA A 1 131 ? 2.814 9.960 -9.561 1.00 92.75 131 ALA A CA 1
ATOM 1002 C C . ALA A 1 131 ? 2.634 8.438 -9.690 1.00 92.75 131 ALA A C 1
ATOM 1004 O O . ALA A 1 131 ? 1.913 7.988 -10.577 1.00 92.75 131 ALA A O 1
ATOM 1005 N N . GLY A 1 132 ? 3.185 7.658 -8.751 1.00 89.88 132 GLY A N 1
ATOM 1006 C CA . GLY A 1 132 ? 2.971 6.204 -8.692 1.00 89.88 132 GLY A CA 1
ATOM 1007 C C . GLY A 1 132 ? 1.497 5.823 -8.498 1.00 89.88 132 GLY A C 1
ATOM 1008 O O . GLY A 1 132 ? 0.972 4.942 -9.177 1.00 89.88 132 GLY A O 1
ATOM 1009 N N . TRP A 1 133 ? 0.776 6.565 -7.651 1.00 97.06 133 TRP A N 1
ATOM 1010 C CA . TRP A 1 133 ? -0.650 6.329 -7.408 1.00 97.06 133 TRP A CA 1
ATOM 1011 C C . TRP A 1 133 ? -1.527 6.453 -8.663 1.00 97.06 133 TRP A C 1
ATOM 1013 O O . TRP A 1 133 ? -2.542 5.769 -8.759 1.00 97.06 133 TRP A O 1
ATOM 1023 N N . THR A 1 134 ? -1.141 7.273 -9.644 1.00 96.31 134 THR A N 1
ATOM 1024 C CA . THR A 1 134 ? -1.969 7.558 -10.832 1.00 96.31 134 THR A CA 1
ATOM 1025 C C . THR A 1 134 ? -2.346 6.293 -11.616 1.00 96.31 134 THR A C 1
ATOM 1027 O O . THR A 1 134 ? -3.481 6.162 -12.070 1.00 96.31 134 THR A O 1
ATOM 1030 N N . LEU A 1 135 ? -1.432 5.325 -11.745 1.00 93.94 135 LEU A N 1
ATOM 1031 C CA . LEU A 1 135 ? -1.736 4.058 -12.421 1.00 93.94 135 LEU A CA 1
ATOM 1032 C C . LEU A 1 135 ? -2.634 3.155 -11.562 1.00 93.94 135 LEU A C 1
ATOM 1034 O O . LEU A 1 135 ? -3.587 2.551 -12.059 1.00 93.94 135 LEU A O 1
ATOM 1038 N N . HIS A 1 136 ? -2.351 3.083 -10.261 1.00 97.69 136 HIS A N 1
ATOM 1039 C CA . HIS A 1 136 ? -3.124 2.279 -9.315 1.00 97.69 136 HIS A CA 1
ATOM 1040 C C . HIS A 1 136 ? -4.573 2.774 -9.206 1.00 97.69 136 HIS A C 1
ATOM 1042 O O . HIS A 1 136 ? -5.498 1.958 -9.187 1.00 97.69 136 HIS A O 1
ATOM 1048 N N . SER A 1 137 ? -4.790 4.093 -9.184 1.00 97.25 137 SER A N 1
ATOM 1049 C CA . SER A 1 137 ? -6.127 4.688 -9.126 1.00 97.25 137 SER A CA 1
ATOM 1050 C C . SER A 1 137 ? -6.935 4.383 -10.386 1.00 97.25 137 SER A C 1
ATOM 1052 O O . SER A 1 137 ? -8.100 3.993 -10.280 1.00 97.25 137 SER A O 1
ATOM 1054 N N . ALA A 1 138 ? -6.314 4.461 -11.568 1.00 97.25 138 ALA A N 1
ATOM 1055 C CA . ALA A 1 138 ? -6.947 4.099 -12.833 1.00 97.25 138 ALA A CA 1
ATOM 1056 C C . ALA A 1 138 ? -7.393 2.626 -12.841 1.00 97.25 138 ALA A C 1
ATOM 1058 O O . ALA A 1 138 ? -8.556 2.334 -13.129 1.00 97.25 138 ALA A O 1
ATOM 1059 N N . LEU A 1 139 ? -6.509 1.705 -12.442 1.00 96.75 139 LEU A N 1
ATOM 1060 C CA . LEU A 1 139 ? -6.814 0.272 -12.375 1.00 96.75 139 LEU A CA 1
ATOM 1061 C C . LEU A 1 139 ? -7.901 -0.042 -11.342 1.00 96.75 139 LEU A C 1
ATOM 1063 O O . LEU A 1 139 ? -8.881 -0.707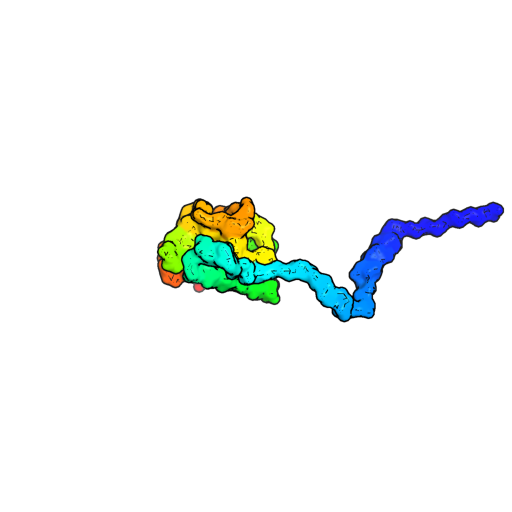 -11.667 1.00 96.75 139 LEU A O 1
ATOM 1067 N N . HIS A 1 140 ? -7.792 0.476 -10.117 1.00 97.75 140 HIS A N 1
ATOM 1068 C CA . HIS A 1 140 ? -8.823 0.283 -9.097 1.00 97.75 140 HIS A CA 1
ATOM 1069 C C . HIS A 1 140 ? -10.165 0.937 -9.464 1.00 97.75 140 HIS A C 1
ATOM 1071 O O . HIS A 1 140 ? -11.212 0.502 -8.964 1.00 97.75 140 HIS A O 1
ATOM 1077 N N . SER A 1 141 ? -10.159 1.983 -10.295 1.00 96.75 141 SER A N 1
ATOM 1078 C CA . SER A 1 141 ? -11.372 2.606 -10.823 1.00 96.75 141 SER A CA 1
ATOM 1079 C C . SER A 1 141 ? -12.036 1.720 -11.876 1.00 96.75 141 SER A C 1
ATOM 1081 O O . SER A 1 141 ? -13.221 1.412 -11.740 1.00 96.75 141 SER A O 1
ATOM 1083 N N . ALA A 1 142 ? -11.259 1.248 -12.857 1.00 97.75 142 ALA A N 1
ATOM 1084 C CA . ALA A 1 142 ? -11.730 0.410 -13.957 1.00 97.75 142 ALA A CA 1
ATOM 1085 C C . ALA A 1 142 ? -12.117 -1.013 -13.518 1.00 97.75 142 ALA A C 1
ATOM 1087 O O . ALA A 1 142 ? -13.028 -1.614 -14.083 1.00 97.75 142 ALA A O 1
ATOM 1088 N N . ARG A 1 143 ? -11.440 -1.558 -12.501 1.00 96.75 143 ARG A N 1
ATOM 1089 C CA . ARG A 1 143 ? -11.600 -2.938 -12.027 1.00 96.75 143 ARG A CA 1
ATOM 1090 C C . ARG A 1 143 ? -11.920 -2.974 -10.540 1.00 96.75 143 ARG A C 1
ATOM 1092 O O . ARG A 1 143 ? -11.043 -3.004 -9.675 1.00 96.75 143 ARG A O 1
ATOM 1099 N N . LYS A 1 144 ? -13.220 -2.966 -10.237 1.00 95.88 144 LYS A N 1
ATOM 1100 C CA . LYS A 1 144 ? -13.735 -3.013 -8.857 1.00 95.88 144 LYS A CA 1
ATOM 1101 C C . LYS A 1 144 ? -13.463 -4.346 -8.160 1.00 95.88 144 LYS A C 1
ATOM 1103 O O . LYS A 1 144 ? -13.384 -4.371 -6.940 1.00 95.88 144 LYS A O 1
ATOM 1108 N N . ASP A 1 145 ? -13.267 -5.413 -8.925 1.00 96.69 145 ASP A N 1
ATOM 1109 C CA . ASP A 1 145 ? -12.894 -6.745 -8.448 1.00 96.69 145 ASP A CA 1
ATOM 1110 C C . ASP A 1 145 ? -11.418 -6.849 -8.014 1.00 96.69 145 ASP A C 1
ATOM 1112 O O . ASP A 1 145 ? -11.059 -7.748 -7.255 1.00 96.69 145 ASP A O 1
ATOM 1116 N N . ILE A 1 146 ? -10.562 -5.907 -8.432 1.00 97.25 146 ILE A N 1
ATOM 1117 C CA . ILE A 1 146 ? -9.161 -5.848 -8.004 1.00 97.25 146 ILE A CA 1
ATOM 1118 C C . ILE A 1 146 ? -9.057 -5.126 -6.657 1.00 97.25 146 ILE A C 1
ATOM 1120 O O . ILE A 1 146 ? -9.343 -3.925 -6.537 1.00 97.25 146 ILE A O 1
ATOM 1124 N N . ASN A 1 147 ? -8.584 -5.870 -5.654 1.00 97.25 147 ASN A N 1
ATOM 1125 C CA . ASN A 1 147 ? -8.398 -5.398 -4.280 1.00 97.25 147 ASN A CA 1
ATOM 1126 C C . ASN A 1 147 ? -6.943 -5.119 -3.911 1.00 97.25 147 ASN A C 1
ATOM 1128 O O . ASN A 1 147 ? -6.715 -4.413 -2.939 1.00 97.25 147 ASN A O 1
ATOM 1132 N N . CYS A 1 148 ? -5.967 -5.642 -4.653 1.00 98.25 148 CYS A N 1
ATOM 1133 C CA . CYS A 1 148 ? -4.551 -5.398 -4.402 1.00 98.25 148 CYS A CA 1
ATOM 1134 C C . CYS A 1 148 ? -3.799 -5.281 -5.729 1.00 98.25 148 CYS A C 1
ATOM 1136 O O . CYS A 1 148 ? -4.042 -6.077 -6.636 1.00 98.25 148 CYS A O 1
ATOM 1138 N N . ILE A 1 149 ? -2.909 -4.299 -5.841 1.00 98.19 149 ILE A N 1
ATOM 1139 C CA . ILE A 1 149 ? -2.045 -4.087 -7.007 1.00 98.19 149 ILE A CA 1
ATOM 1140 C C . ILE A 1 149 ? -0.609 -4.009 -6.510 1.00 98.19 149 ILE A C 1
ATOM 1142 O O . ILE A 1 149 ? -0.318 -3.229 -5.606 1.00 98.19 149 ILE A O 1
ATOM 1146 N N . ILE A 1 150 ? 0.279 -4.794 -7.117 1.00 97.12 150 ILE A N 1
ATOM 1147 C CA . ILE A 1 150 ? 1.709 -4.833 -6.809 1.00 97.12 150 ILE A CA 1
ATOM 1148 C C . ILE A 1 150 ? 2.462 -4.323 -8.038 1.00 97.12 150 ILE A C 1
ATOM 1150 O O . ILE A 1 150 ? 2.344 -4.909 -9.113 1.00 97.12 150 ILE A O 1
ATOM 1154 N N . HIS A 1 151 ? 3.248 -3.261 -7.874 1.00 95.38 151 HIS A N 1
ATOM 1155 C CA . HIS A 1 151 ? 4.084 -2.702 -8.932 1.00 95.38 151 HIS A CA 1
ATOM 1156 C C . HIS A 1 151 ? 5.567 -2.806 -8.555 1.00 95.38 151 HIS A C 1
ATOM 1158 O O . HIS A 1 151 ? 5.989 -2.290 -7.517 1.00 95.38 151 HIS A O 1
ATOM 1164 N N . VAL A 1 152 ? 6.357 -3.484 -9.397 1.00 93.25 152 VAL A N 1
ATOM 1165 C CA . VAL A 1 152 ? 7.778 -3.784 -9.146 1.00 93.25 152 VAL A CA 1
ATOM 1166 C C . VAL A 1 152 ? 8.664 -3.431 -10.335 1.00 93.25 152 VAL A C 1
ATOM 1168 O O . VAL A 1 152 ? 8.280 -3.622 -11.486 1.00 93.25 152 VAL A O 1
ATOM 1171 N N . HIS A 1 153 ? 9.875 -2.951 -10.051 1.00 92.81 153 HIS A N 1
ATOM 1172 C CA . HIS A 1 153 ? 10.902 -2.602 -11.043 1.00 92.81 153 HIS A CA 1
ATOM 1173 C C . HIS A 1 153 ? 12.058 -3.614 -11.035 1.00 92.81 153 HIS A C 1
ATOM 1175 O O . HIS A 1 153 ? 13.208 -3.281 -10.748 1.00 92.81 153 HIS A O 1
ATOM 1181 N N . LEU A 1 154 ? 11.752 -4.881 -11.307 1.00 91.44 154 LEU A N 1
ATOM 1182 C CA . LEU A 1 154 ? 12.771 -5.923 -11.460 1.00 91.44 154 LEU A CA 1
ATOM 1183 C C . LEU A 1 154 ? 13.444 -5.815 -12.832 1.00 91.44 154 LEU A C 1
ATOM 1185 O O . LEU A 1 154 ? 12.750 -5.643 -13.832 1.00 91.44 154 LEU A O 1
ATOM 1189 N N . ALA A 1 155 ? 14.770 -5.974 -12.895 1.00 90.94 155 ALA A N 1
ATOM 1190 C CA . ALA A 1 155 ? 15.524 -5.884 -14.151 1.00 90.94 155 ALA A CA 1
ATOM 1191 C C . ALA A 1 155 ? 14.977 -6.836 -15.227 1.00 90.94 155 ALA A C 1
ATOM 1193 O O . ALA A 1 155 ? 14.757 -6.413 -16.358 1.00 90.94 155 ALA A O 1
ATOM 1194 N N . ASP A 1 156 ? 14.665 -8.079 -14.852 1.00 91.38 156 ASP A N 1
ATOM 1195 C CA . ASP A 1 156 ? 14.105 -9.073 -15.772 1.00 91.38 156 ASP A CA 1
ATOM 1196 C C . ASP A 1 156 ? 12.692 -8.690 -16.245 1.00 91.38 156 ASP A C 1
ATOM 1198 O O . ASP A 1 156 ? 12.367 -8.838 -17.421 1.00 91.38 156 ASP A O 1
ATOM 1202 N N . VAL A 1 157 ? 11.859 -8.132 -15.357 1.00 90.00 157 VAL A N 1
ATOM 1203 C CA . VAL A 1 157 ? 10.509 -7.646 -15.705 1.00 90.00 157 VAL A CA 1
ATOM 1204 C C . VAL A 1 157 ? 10.598 -6.469 -16.675 1.00 90.00 157 VAL A C 1
ATOM 1206 O O . VAL A 1 157 ? 9.876 -6.435 -17.671 1.00 90.00 157 VAL A O 1
ATOM 1209 N N . ILE A 1 158 ? 11.514 -5.533 -16.423 1.00 91.75 158 ILE A N 1
ATOM 1210 C CA . ILE A 1 158 ? 11.763 -4.390 -17.304 1.00 91.75 158 ILE A CA 1
ATOM 1211 C C . ILE A 1 158 ? 12.279 -4.880 -18.659 1.00 91.75 158 ILE A C 1
ATOM 1213 O O . ILE A 1 158 ? 11.757 -4.462 -19.691 1.00 91.75 158 ILE A O 1
ATOM 1217 N N . ALA A 1 159 ? 13.242 -5.804 -18.675 1.00 93.56 159 ALA A N 1
ATOM 1218 C CA . ALA A 1 159 ? 13.787 -6.365 -19.906 1.00 93.56 159 ALA A CA 1
ATOM 1219 C C . ALA A 1 159 ? 12.688 -6.996 -20.772 1.00 93.56 159 ALA A C 1
ATOM 1221 O O . ALA A 1 159 ? 12.612 -6.692 -21.961 1.00 93.56 159 ALA A O 1
ATOM 1222 N N . VAL A 1 160 ? 11.796 -7.796 -20.174 1.00 91.94 160 VAL A N 1
ATOM 1223 C CA . VAL A 1 160 ? 10.642 -8.377 -20.877 1.00 91.94 160 VAL A CA 1
ATOM 1224 C C . VAL A 1 160 ? 9.666 -7.296 -21.354 1.00 91.94 160 VAL A C 1
ATOM 1226 O O . VAL A 1 160 ? 9.170 -7.392 -22.473 1.00 91.94 160 VAL A O 1
ATOM 1229 N N . SER A 1 161 ? 9.421 -6.244 -20.565 1.00 89.38 161 SER A N 1
ATOM 1230 C CA . SER A 1 161 ? 8.511 -5.150 -20.949 1.00 89.38 161 SER A CA 1
ATOM 1231 C C . SER A 1 161 ? 8.986 -4.336 -22.160 1.00 89.38 161 SER A C 1
ATOM 1233 O O . SER A 1 161 ? 8.170 -3.756 -22.871 1.00 89.38 161 SER A O 1
ATOM 1235 N N . CYS A 1 162 ? 10.297 -4.320 -22.422 1.00 91.25 162 CYS A N 1
ATOM 1236 C CA . CYS A 1 162 ? 10.895 -3.660 -23.583 1.00 91.25 162 CYS A CA 1
ATOM 1237 C C . CYS A 1 162 ? 10.848 -4.520 -24.856 1.00 91.25 162 CYS A C 1
ATOM 1239 O O . CYS A 1 162 ? 11.201 -4.037 -25.935 1.00 91.25 162 CYS A O 1
ATOM 1241 N N . LEU A 1 163 ? 10.457 -5.795 -24.755 1.00 90.31 163 LEU A N 1
ATOM 1242 C CA . LEU A 1 163 ? 10.324 -6.658 -25.920 1.00 90.31 163 LEU A CA 1
ATOM 1243 C C . LEU A 1 163 ? 9.062 -6.270 -26.687 1.00 90.31 163 LEU A C 1
ATOM 1245 O O . LEU A 1 163 ? 7.952 -6.337 -26.166 1.00 90.31 163 LEU A O 1
ATOM 1249 N N . ASN A 1 164 ? 9.223 -5.921 -27.961 1.00 73.06 164 ASN A N 1
ATOM 1250 C CA . ASN A 1 164 ? 8.097 -5.686 -28.856 1.00 73.06 164 ASN A CA 1
ATOM 1251 C C . ASN A 1 164 ? 7.503 -7.028 -29.320 1.00 73.06 164 ASN A C 1
ATOM 1253 O O . ASN A 1 164 ? 7.698 -7.466 -30.455 1.00 73.06 164 ASN A O 1
ATOM 1257 N N . LEU A 1 165 ? 6.836 -7.726 -28.403 1.00 64.31 165 LEU A N 1
ATOM 1258 C CA . LEU A 1 165 ? 6.060 -8.922 -28.703 1.00 64.31 165 LEU A CA 1
ATOM 1259 C C . LEU A 1 165 ? 4.671 -8.458 -29.148 1.00 64.31 165 LEU A C 1
ATOM 1261 O O . LEU A 1 165 ? 3.913 -7.929 -28.341 1.00 64.31 165 LEU A O 1
ATOM 1265 N N . TYR A 1 166 ? 4.331 -8.667 -30.422 1.00 54.41 166 TYR A N 1
ATOM 1266 C CA . TYR A 1 166 ? 3.077 -8.256 -31.080 1.00 54.41 166 TYR A CA 1
ATOM 1267 C C . TYR A 1 166 ? 1.766 -8.803 -30.454 1.00 54.41 166 TYR A C 1
ATOM 1269 O O . TYR A 1 166 ? 0.735 -8.846 -31.125 1.00 54.41 166 TYR A O 1
ATOM 1277 N N . SER A 1 167 ? 1.747 -9.277 -29.204 1.00 48.84 167 SER A N 1
ATOM 1278 C CA . SER A 1 167 ? 0.569 -9.922 -28.603 1.00 48.84 167 SER A CA 1
ATOM 1279 C C . SER A 1 167 ? 0.467 -9.855 -27.074 1.00 48.84 167 SER A C 1
ATOM 1281 O O . SER A 1 167 ? -0.344 -10.584 -26.511 1.00 48.84 167 SER A O 1
ATOM 1283 N N . ILE A 1 168 ? 1.226 -9.008 -26.374 1.00 43.78 168 ILE A N 1
ATOM 1284 C CA . ILE A 1 168 ? 1.024 -8.828 -24.924 1.00 43.78 168 ILE A CA 1
ATOM 1285 C C . ILE A 1 168 ? 0.310 -7.493 -24.697 1.00 43.78 168 ILE A C 1
ATOM 1287 O O . ILE A 1 168 ? 0.940 -6.461 -24.488 1.00 43.78 168 ILE A O 1
ATOM 1291 N N . LEU A 1 169 ? -1.024 -7.514 -24.792 1.00 36.31 169 LEU A N 1
ATOM 1292 C CA . LEU A 1 169 ? -1.860 -6.471 -24.197 1.00 36.31 169 LEU A CA 1
ATOM 1293 C C . LEU A 1 169 ? -1.962 -6.748 -22.690 1.00 36.31 169 LEU A C 1
ATOM 1295 O O . LEU A 1 169 ? -2.390 -7.836 -22.300 1.00 36.31 169 LEU A O 1
ATOM 1299 N N . PHE A 1 170 ? -1.575 -5.766 -21.876 1.00 44.44 170 PHE A N 1
ATOM 1300 C CA . PHE A 1 170 ? -2.031 -5.643 -20.489 1.00 44.44 170 PHE A CA 1
ATOM 1301 C C . PHE A 1 170 ? -3.408 -4.977 -20.446 1.00 44.44 170 PHE A C 1
ATOM 1303 O O . PHE A 1 170 ? -3.654 -4.091 -21.298 1.00 44.44 170 PHE A O 1
#

pLDDT: mean 84.14, std 19.71, range [35.12, 98.62]

Radius of gyration: 23.02 Å; chains: 1; bounding box: 86×28×54 Å